Protein AF-A0A8S3HRY4-F1 (afdb_monomer)

Sequence (152 aa):
AISEVVEDDGTFRERHVLSRFLVIASNIINNWSIQRDPSSTNAKRFTVEPTIYLNLWTSSYQWAKLTKDIICPQNDVSKKYYIPARNLEFISQAVLNKYINRKWTTFNDFKNPFDIWCFEIKNDSDWKTSRCTCQTFLKNLYVSISLEWRFD

Structure (mmCIF, N/CA/C/O backbone):
data_AF-A0A8S3HRY4-F1
#
_entry.id   AF-A0A8S3HRY4-F1
#
loop_
_atom_site.group_PDB
_atom_site.id
_atom_site.type_sym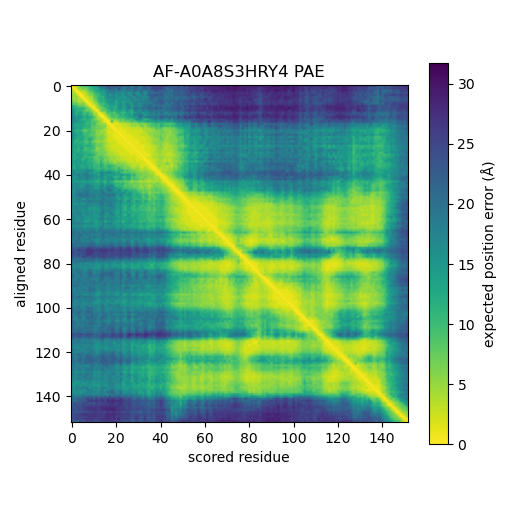bol
_atom_site.label_atom_id
_atom_site.label_alt_id
_atom_site.label_comp_id
_atom_site.label_asym_id
_atom_site.label_entity_id
_atom_site.label_seq_id
_atom_site.pdbx_PDB_ins_code
_atom_site.Cartn_x
_atom_site.Cartn_y
_atom_site.Cartn_z
_atom_site.occupancy
_atom_site.B_iso_or_equiv
_atom_site.auth_seq_id
_atom_site.auth_comp_id
_atom_site.auth_asym_id
_atom_site.auth_atom_id
_atom_site.pdbx_PDB_model_num
ATOM 1 N N . ALA A 1 1 ? 4.531 3.141 -13.028 1.00 43.28 1 ALA A N 1
ATOM 2 C CA . ALA A 1 1 ? 5.658 3.623 -13.850 1.00 43.28 1 ALA A CA 1
ATOM 3 C C . ALA A 1 1 ? 6.313 2.507 -14.671 1.00 43.28 1 ALA A C 1
ATOM 5 O O . ALA A 1 1 ? 6.354 2.650 -15.879 1.00 43.28 1 ALA A O 1
ATOM 6 N N . ILE A 1 2 ? 6.800 1.398 -14.083 1.00 43.69 2 ILE A N 1
ATOM 7 C CA . ILE A 1 2 ? 7.458 0.320 -14.864 1.00 43.69 2 ILE A CA 1
ATOM 8 C C . ILE A 1 2 ? 6.467 -0.454 -15.751 1.00 43.69 2 ILE A C 1
ATOM 10 O O . ILE A 1 2 ? 6.776 -0.709 -16.907 1.00 43.69 2 ILE A O 1
ATOM 14 N N . SER A 1 3 ? 5.275 -0.793 -15.242 1.00 49.97 3 SER A N 1
ATOM 15 C CA . SER A 1 3 ? 4.274 -1.540 -16.024 1.00 49.97 3 SER A CA 1
ATOM 16 C C . SER A 1 3 ? 3.742 -0.741 -17.215 1.00 49.97 3 SER A C 1
ATOM 18 O O . SER A 1 3 ? 3.613 -1.279 -18.300 1.00 49.97 3 SER A O 1
ATOM 20 N N . GLU A 1 4 ? 3.514 0.556 -17.021 1.00 49.06 4 GLU A N 1
ATOM 21 C CA . GLU A 1 4 ? 2.908 1.450 -18.014 1.00 49.06 4 GLU A CA 1
ATOM 22 C C . GLU A 1 4 ? 3.827 1.696 -19.219 1.00 49.06 4 GLU A C 1
ATOM 24 O O . GLU A 1 4 ? 3.381 1.595 -20.351 1.00 49.06 4 GLU A O 1
ATOM 29 N N . VAL A 1 5 ? 5.133 1.902 -18.999 1.00 53.66 5 VAL A N 1
ATOM 30 C CA . VAL A 1 5 ? 6.104 2.068 -20.102 1.00 53.66 5 VAL A CA 1
ATOM 31 C C . VAL A 1 5 ? 6.259 0.778 -20.916 1.00 53.66 5 VAL A C 1
ATOM 33 O O . VAL A 1 5 ? 6.427 0.828 -22.127 1.00 53.66 5 VAL A O 1
ATOM 36 N N . VAL A 1 6 ? 6.180 -0.388 -20.268 1.00 52.53 6 VAL A N 1
ATOM 37 C CA . VAL A 1 6 ? 6.268 -1.690 -20.949 1.00 52.53 6 VAL A CA 1
ATOM 38 C C . VAL A 1 6 ? 4.982 -1.999 -21.730 1.00 52.53 6 VAL A C 1
ATOM 40 O O . VAL A 1 6 ? 5.052 -2.573 -22.819 1.00 52.53 6 VAL A O 1
ATOM 43 N N . GLU A 1 7 ? 3.823 -1.599 -21.204 1.00 52.25 7 GLU A N 1
ATOM 44 C CA . GLU A 1 7 ? 2.521 -1.714 -21.872 1.00 52.25 7 GLU A CA 1
ATOM 45 C C . GLU A 1 7 ? 2.412 -0.774 -23.090 1.00 52.25 7 GLU A C 1
ATOM 47 O O . GLU A 1 7 ? 1.963 -1.221 -24.150 1.00 52.25 7 GLU A O 1
ATOM 52 N N . ASP A 1 8 ? 2.892 0.471 -22.982 1.00 54.16 8 ASP A N 1
ATOM 53 C CA . ASP A 1 8 ? 2.883 1.461 -24.074 1.00 54.16 8 ASP A CA 1
ATOM 54 C C . ASP A 1 8 ? 3.888 1.140 -25.195 1.00 54.16 8 ASP A C 1
ATOM 56 O O . ASP A 1 8 ? 3.581 1.352 -26.369 1.00 54.16 8 ASP A O 1
ATOM 60 N N . ASP A 1 9 ? 5.044 0.537 -24.881 1.00 55.66 9 ASP A N 1
ATOM 61 C CA . ASP A 1 9 ? 6.048 0.114 -25.879 1.00 55.66 9 ASP A CA 1
ATOM 62 C C . ASP A 1 9 ? 5.633 -1.145 -26.681 1.00 55.66 9 ASP A C 1
ATOM 64 O O . ASP A 1 9 ? 6.438 -1.768 -27.382 1.00 55.66 9 ASP A O 1
ATOM 68 N N . GLY A 1 10 ? 4.355 -1.537 -26.622 1.00 52.62 10 GLY A N 1
ATOM 69 C CA . GLY A 1 10 ? 3.779 -2.521 -27.536 1.00 52.62 10 GLY A CA 1
ATOM 70 C C . GLY A 1 10 ? 4.210 -3.963 -27.268 1.00 52.62 10 GLY A C 1
ATOM 71 O O . GLY A 1 10 ? 4.139 -4.804 -28.165 1.00 52.62 10 GLY A O 1
ATOM 72 N N . THR A 1 11 ? 4.602 -4.297 -26.037 1.00 54.97 11 THR A N 1
ATOM 73 C CA . THR A 1 11 ? 4.994 -5.665 -25.648 1.00 54.97 11 THR A CA 1
ATOM 74 C C . THR A 1 11 ? 3.804 -6.615 -25.447 1.00 54.97 11 THR A C 1
ATOM 76 O O . THR A 1 11 ? 3.812 -7.496 -24.588 1.00 54.97 11 THR A O 1
ATOM 79 N N . PHE A 1 12 ? 2.774 -6.526 -26.293 1.00 55.88 12 PHE A N 1
ATOM 80 C CA . PHE A 1 12 ? 1.778 -7.589 -26.375 1.00 55.88 12 PHE A CA 1
ATOM 81 C C . PHE A 1 12 ? 2.436 -8.801 -27.032 1.00 55.88 12 PHE A C 1
ATOM 83 O O . PHE A 1 12 ? 2.535 -8.882 -28.256 1.00 55.88 12 PHE A O 1
ATOM 90 N N . ARG A 1 13 ? 2.882 -9.758 -26.210 1.00 55.81 13 ARG A N 1
ATOM 91 C CA . ARG A 1 13 ? 3.449 -11.051 -26.636 1.00 55.81 13 ARG A CA 1
ATOM 92 C C . ARG A 1 13 ? 2.630 -11.719 -27.750 1.00 55.81 13 ARG A C 1
ATOM 94 O O . ARG A 1 13 ? 3.192 -12.384 -28.609 1.00 55.81 13 ARG A O 1
ATOM 101 N N . GLU A 1 14 ? 1.317 -11.505 -27.752 1.00 59.25 14 GLU A N 1
ATOM 102 C CA . GLU A 1 14 ? 0.360 -12.046 -28.723 1.00 59.25 14 GLU A CA 1
ATOM 103 C C . GLU A 1 14 ? 0.467 -11.438 -30.137 1.00 59.25 14 GLU A C 1
ATOM 105 O O . GLU A 1 14 ? -0.056 -12.011 -31.087 1.00 59.25 14 GLU A O 1
ATOM 110 N N . ARG A 1 15 ? 1.152 -10.298 -30.311 1.00 61.62 15 ARG A N 1
ATOM 111 C CA . ARG A 1 15 ? 1.238 -9.563 -31.590 1.00 61.62 15 ARG A CA 1
ATOM 112 C C . ARG A 1 15 ? 2.537 -9.799 -32.364 1.00 61.62 15 ARG A C 1
ATOM 114 O O . ARG A 1 15 ? 2.690 -9.289 -33.476 1.00 61.62 15 ARG A O 1
ATOM 121 N N . HIS A 1 16 ? 3.480 -10.561 -31.808 1.00 60.81 16 HIS A N 1
ATOM 122 C CA . HIS A 1 16 ? 4.798 -10.759 -32.404 1.00 60.81 16 HIS A CA 1
ATOM 123 C C . HIS A 1 16 ? 5.251 -12.218 -32.351 1.00 60.81 16 HIS A C 1
ATOM 125 O O . HIS A 1 16 ? 5.130 -12.894 -31.335 1.00 60.81 16 HIS A O 1
ATOM 131 N N . VAL A 1 17 ? 5.853 -12.687 -33.449 1.00 77.62 17 VAL A N 1
ATOM 132 C CA . VAL A 1 17 ? 6.625 -13.938 -33.461 1.00 77.62 17 VAL A CA 1
ATOM 133 C C . VAL A 1 17 ? 7.719 -13.836 -32.392 1.00 77.62 17 VAL A C 1
ATOM 135 O O . VAL A 1 17 ? 8.349 -12.784 -32.264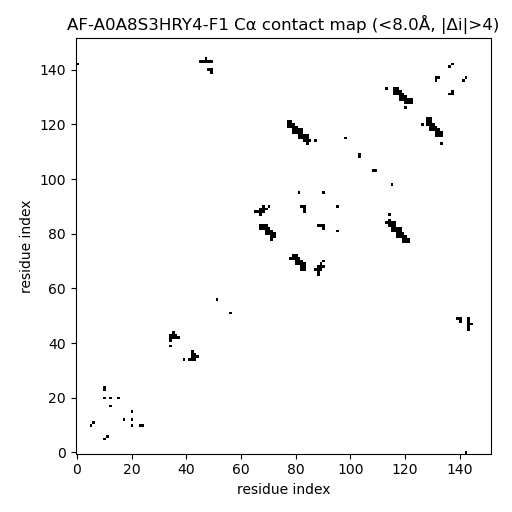 1.00 77.62 17 VAL A O 1
ATOM 138 N N . LEU A 1 18 ? 7.944 -14.911 -31.629 1.00 75.75 18 LEU A N 1
ATOM 139 C CA . LEU A 1 18 ? 8.804 -14.926 -30.435 1.00 75.75 18 LEU A CA 1
ATOM 140 C C . LEU A 1 18 ? 10.177 -14.268 -30.655 1.00 75.75 18 LEU A C 1
ATOM 142 O O . LEU A 1 18 ? 10.635 -13.502 -29.812 1.00 75.75 18 LEU A O 1
ATOM 146 N N . SER A 1 19 ? 10.806 -14.509 -31.806 1.00 76.12 19 SER A N 1
ATOM 147 C CA . SER A 1 19 ? 12.087 -13.896 -32.175 1.00 76.12 19 SER A CA 1
ATOM 148 C C . SER A 1 19 ? 12.027 -12.365 -32.206 1.00 76.12 19 SER A C 1
ATOM 150 O O . SER A 1 19 ? 12.913 -11.698 -31.681 1.00 76.12 19 SER A O 1
ATOM 152 N N . ARG A 1 20 ? 10.954 -11.792 -32.760 1.00 75.50 20 ARG A N 1
ATOM 153 C CA . ARG A 1 20 ? 10.748 -10.341 -32.844 1.00 75.50 20 ARG A CA 1
ATOM 154 C C . ARG A 1 20 ? 10.414 -9.733 -31.484 1.00 75.50 20 ARG A C 1
ATOM 156 O O . ARG A 1 20 ? 10.897 -8.647 -31.181 1.00 75.50 20 ARG A O 1
ATOM 163 N N . PHE A 1 21 ? 9.653 -10.446 -30.654 1.00 78.44 21 PHE A N 1
ATOM 164 C CA . PHE A 1 21 ? 9.394 -10.036 -29.272 1.00 78.44 21 PHE A CA 1
ATOM 165 C C . PHE A 1 21 ? 10.692 -9.938 -28.459 1.00 78.44 21 PHE A C 1
ATOM 167 O O . PHE A 1 21 ? 10.914 -8.932 -27.793 1.00 78.44 21 PHE A O 1
ATOM 174 N N . LEU A 1 22 ? 11.574 -10.940 -28.556 1.00 81.19 22 LEU A N 1
ATOM 175 C CA . LEU A 1 22 ? 12.846 -10.950 -27.827 1.00 81.19 22 LEU A CA 1
ATOM 176 C C . LEU A 1 22 ? 13.764 -9.793 -28.243 1.00 81.19 22 LEU A C 1
ATOM 178 O O . LEU A 1 22 ? 14.388 -9.179 -27.384 1.00 81.19 22 LEU A O 1
ATOM 182 N N . VAL A 1 23 ? 13.802 -9.448 -29.534 1.00 83.12 23 VAL A N 1
ATOM 183 C CA . VAL A 1 23 ? 14.566 -8.288 -30.026 1.00 83.12 23 VAL A CA 1
ATOM 184 C C . VAL A 1 23 ? 14.015 -6.979 -29.457 1.00 83.12 23 VAL A C 1
ATOM 186 O O . VAL A 1 23 ? 14.783 -6.151 -28.970 1.00 83.12 23 VAL A O 1
ATOM 189 N N . ILE A 1 24 ? 12.692 -6.794 -29.474 1.00 80.94 24 ILE A N 1
ATOM 190 C CA . ILE A 1 24 ? 12.049 -5.589 -28.931 1.00 80.94 24 ILE A CA 1
ATOM 191 C C . ILE A 1 24 ? 12.297 -5.488 -27.421 1.00 80.94 24 ILE A C 1
ATOM 193 O O . ILE A 1 24 ? 12.768 -4.456 -26.950 1.00 80.94 24 ILE A O 1
ATOM 197 N N . ALA A 1 25 ? 12.072 -6.571 -26.675 1.00 80.44 25 ALA A N 1
ATOM 198 C CA . ALA A 1 25 ? 12.312 -6.616 -25.236 1.00 80.44 25 ALA A CA 1
ATOM 199 C C . ALA A 1 25 ? 13.783 -6.332 -24.889 1.00 80.44 25 ALA A C 1
ATOM 201 O O . ALA A 1 25 ? 14.063 -5.533 -23.998 1.00 80.44 25 ALA A O 1
ATOM 202 N N . SER A 1 26 ? 14.727 -6.923 -25.630 1.00 83.25 26 SER A N 1
ATOM 203 C CA . SER A 1 26 ? 16.159 -6.674 -25.441 1.00 83.25 26 SER A CA 1
ATOM 204 C C . SER A 1 26 ? 16.524 -5.213 -25.701 1.00 83.25 26 SER A C 1
ATOM 206 O O . SER A 1 26 ? 17.315 -4.641 -24.954 1.00 83.25 26 SER A O 1
ATOM 208 N N . ASN A 1 27 ? 15.940 -4.587 -26.725 1.00 83.81 27 ASN A N 1
ATOM 209 C CA . ASN A 1 27 ? 16.173 -3.174 -27.021 1.00 83.81 27 ASN A CA 1
ATOM 210 C C . ASN A 1 27 ? 15.610 -2.260 -25.929 1.00 83.81 27 ASN A C 1
ATOM 212 O O . ASN A 1 27 ? 16.286 -1.315 -25.527 1.00 83.81 27 ASN A O 1
ATOM 216 N N . ILE A 1 28 ? 14.411 -2.554 -25.416 1.00 82.12 28 ILE A N 1
ATOM 217 C CA . ILE A 1 28 ? 13.804 -1.805 -24.306 1.00 82.12 28 ILE A CA 1
ATOM 218 C C . ILE A 1 28 ? 14.703 -1.886 -23.071 1.00 82.12 28 ILE A C 1
ATOM 220 O O . ILE A 1 28 ? 15.048 -0.852 -22.501 1.00 82.12 28 ILE A O 1
ATOM 224 N N . ILE A 1 29 ? 15.136 -3.093 -22.690 1.00 81.56 29 ILE A N 1
ATOM 225 C CA . ILE A 1 29 ? 16.007 -3.300 -21.525 1.00 81.56 29 ILE A CA 1
ATOM 226 C C . ILE A 1 29 ? 17.339 -2.570 -21.714 1.00 81.56 29 ILE A C 1
ATOM 228 O O . ILE A 1 29 ? 17.767 -1.846 -20.820 1.00 81.56 29 ILE A O 1
ATOM 232 N N . ASN A 1 30 ? 17.977 -2.702 -22.879 1.00 83.69 30 ASN A N 1
ATOM 233 C CA . ASN A 1 30 ? 19.269 -2.070 -23.137 1.00 83.69 30 ASN A CA 1
ATOM 234 C C . ASN A 1 30 ? 19.172 -0.535 -23.103 1.00 83.69 30 ASN A C 1
ATOM 236 O O . ASN A 1 30 ? 19.943 0.128 -22.412 1.00 83.69 30 ASN A O 1
ATOM 240 N N . ASN A 1 31 ? 18.164 0.037 -23.765 1.00 82.44 31 ASN A N 1
ATOM 241 C CA . ASN A 1 31 ? 17.912 1.478 -23.729 1.00 82.44 31 ASN A CA 1
ATOM 242 C C . ASN A 1 31 ? 17.603 1.964 -22.309 1.00 82.44 31 ASN A C 1
ATOM 244 O O . ASN A 1 31 ? 18.068 3.030 -21.903 1.00 82.44 31 ASN A O 1
ATOM 248 N N . TRP A 1 32 ? 16.832 1.190 -21.542 1.00 80.06 32 TRP A N 1
ATOM 249 C CA . TRP A 1 32 ? 16.514 1.511 -20.156 1.00 80.06 32 TRP A CA 1
ATOM 250 C C . TRP A 1 32 ? 17.765 1.529 -19.273 1.00 80.06 32 TRP A C 1
ATOM 252 O O . TRP A 1 32 ? 17.911 2.468 -18.484 1.00 80.06 32 TRP A O 1
ATOM 262 N N . SER A 1 33 ? 18.657 0.545 -19.446 1.00 78.06 33 SER A N 1
ATOM 263 C CA . SER A 1 33 ? 19.934 0.424 -18.735 1.00 78.06 33 SER A CA 1
ATOM 264 C C . SER A 1 33 ? 20.885 1.568 -19.077 1.00 78.06 33 SER A C 1
ATOM 266 O O . SER A 1 33 ? 21.373 2.236 -18.172 1.00 78.06 33 SER A O 1
ATOM 268 N N . ILE A 1 34 ? 21.081 1.871 -20.365 1.00 80.62 34 ILE A N 1
ATOM 269 C CA . ILE A 1 34 ? 21.967 2.958 -20.819 1.00 80.62 34 ILE A CA 1
ATOM 270 C C . ILE A 1 34 ? 21.489 4.316 -20.292 1.00 80.62 34 ILE A C 1
ATOM 272 O O . ILE A 1 34 ? 22.282 5.119 -19.806 1.00 80.62 34 ILE A O 1
ATOM 276 N N . GLN A 1 35 ? 20.180 4.585 -20.343 1.00 79.31 35 GLN A N 1
ATOM 277 C CA . GLN A 1 35 ? 19.622 5.857 -19.866 1.00 79.31 35 GLN A CA 1
ATOM 278 C C . GLN A 1 35 ? 19.783 6.072 -18.355 1.00 79.31 35 GLN A C 1
ATOM 280 O O . GLN A 1 35 ? 19.605 7.197 -17.889 1.00 79.31 35 GLN A O 1
ATOM 285 N N . ARG A 1 36 ? 20.056 5.016 -17.586 1.00 76.38 36 ARG A N 1
ATOM 286 C CA . ARG A 1 36 ? 20.131 5.039 -16.117 1.00 76.38 36 ARG A CA 1
ATOM 287 C C . ARG A 1 36 ? 21.495 4.612 -15.588 1.00 76.38 36 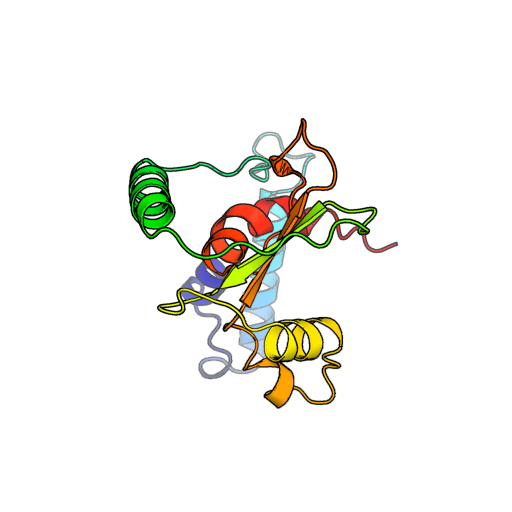ARG A C 1
ATOM 289 O O . ARG A 1 36 ? 21.639 4.435 -14.381 1.00 76.38 36 ARG A O 1
ATOM 296 N N . ASP A 1 37 ? 22.480 4.476 -16.471 1.00 78.56 37 ASP A N 1
ATOM 297 C CA . ASP A 1 37 ? 23.859 4.197 -16.099 1.00 78.56 37 ASP A CA 1
ATOM 298 C C . ASP A 1 37 ? 24.407 5.359 -15.247 1.00 78.56 37 ASP A C 1
ATOM 300 O O . ASP A 1 37 ? 24.482 6.485 -15.748 1.00 78.56 37 ASP A O 1
ATOM 304 N N . PRO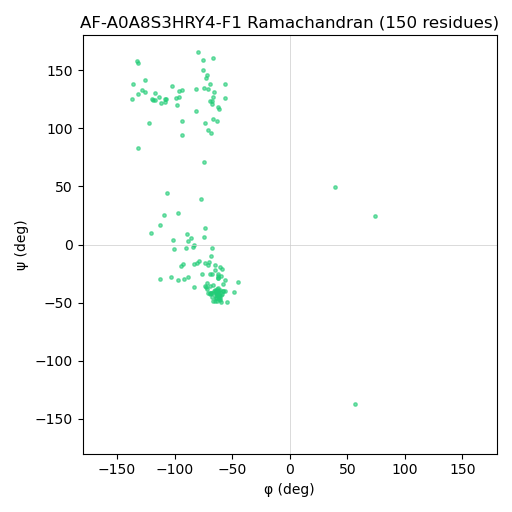 A 1 38 ? 24.801 5.121 -13.981 1.00 73.75 38 PRO A N 1
ATOM 305 C CA . PRO A 1 38 ? 25.325 6.158 -13.094 1.00 73.75 38 PRO A CA 1
ATOM 306 C C . PRO A 1 38 ? 26.577 6.868 -13.627 1.00 73.75 38 PRO A C 1
ATOM 308 O O . PRO A 1 38 ? 26.880 7.970 -13.173 1.00 73.75 38 PRO A O 1
ATOM 311 N N . SER A 1 39 ? 27.308 6.246 -14.559 1.00 79.56 39 SER A N 1
ATOM 312 C CA . SER A 1 39 ? 28.515 6.810 -15.174 1.00 79.56 39 SER A CA 1
ATOM 313 C C . SER A 1 39 ? 28.224 7.844 -16.274 1.00 79.56 39 SER A C 1
ATOM 315 O O . SER A 1 39 ? 29.111 8.609 -16.654 1.00 79.56 39 SER A O 1
ATOM 317 N N . SER A 1 40 ? 26.980 7.921 -16.761 1.00 77.62 40 SER A N 1
ATOM 318 C CA . SER A 1 40 ? 26.558 8.878 -17.786 1.00 77.62 40 SER A CA 1
ATOM 319 C C . SER A 1 40 ? 26.255 10.256 -17.192 1.00 77.62 40 SER A C 1
ATOM 321 O O . SER A 1 40 ? 25.508 10.390 -16.223 1.00 77.62 40 SER A O 1
ATOM 323 N N . THR A 1 41 ? 26.756 11.323 -17.821 1.00 71.19 41 THR A N 1
ATOM 324 C CA . THR A 1 41 ? 26.512 12.715 -17.392 1.00 71.19 41 THR A CA 1
ATOM 325 C C . THR A 1 41 ? 25.021 13.092 -17.392 1.00 71.19 41 THR A C 1
ATOM 327 O O . THR A 1 41 ? 24.603 13.926 -16.593 1.00 71.19 41 THR A O 1
ATOM 330 N N . ASN A 1 42 ? 24.208 12.448 -18.240 1.00 74.25 42 ASN A N 1
ATOM 331 C CA . ASN A 1 42 ? 22.764 12.690 -18.380 1.00 74.25 42 ASN A CA 1
ATOM 332 C C . ASN A 1 42 ? 21.907 11.531 -17.839 1.00 74.25 42 ASN A C 1
ATOM 334 O O . ASN A 1 42 ? 20.777 11.328 -18.292 1.00 74.25 42 ASN A O 1
ATOM 338 N N . ALA A 1 43 ? 22.437 10.745 -16.898 1.00 76.69 43 ALA A N 1
ATOM 339 C CA . ALA A 1 43 ? 21.723 9.614 -16.318 1.00 76.69 43 ALA A CA 1
ATOM 340 C C . ALA A 1 43 ? 20.376 10.042 -15.712 1.00 76.69 43 ALA A C 1
ATOM 342 O O . ALA A 1 43 ? 20.307 10.915 -14.838 1.00 76.69 43 ALA A O 1
ATOM 343 N N . LYS A 1 44 ? 19.289 9.391 -16.136 1.00 74.62 44 LYS A N 1
ATOM 344 C CA . LYS A 1 44 ? 17.977 9.529 -15.499 1.00 74.62 44 LYS A CA 1
ATOM 345 C C . LYS A 1 44 ? 18.062 8.938 -14.096 1.00 74.62 44 LYS A C 1
ATOM 347 O O . LYS A 1 44 ? 18.132 7.724 -13.927 1.00 74.62 44 LYS A O 1
ATOM 352 N N . ARG A 1 45 ? 18.047 9.801 -13.082 1.00 69.81 45 ARG A N 1
ATOM 353 C CA . ARG A 1 45 ? 18.080 9.373 -11.681 1.00 69.81 45 ARG A CA 1
ATOM 354 C C . ARG A 1 45 ? 16.755 8.741 -11.280 1.00 69.81 45 ARG A C 1
ATOM 356 O O . ARG A 1 45 ? 15.688 9.165 -11.726 1.00 69.81 45 ARG A O 1
ATOM 363 N N . PHE A 1 46 ? 16.830 7.747 -10.405 1.00 67.50 46 PHE A N 1
ATOM 364 C CA . PHE A 1 46 ? 15.645 7.224 -9.747 1.00 67.50 46 PHE A CA 1
ATOM 365 C C . PHE A 1 46 ? 15.129 8.242 -8.736 1.00 67.50 46 PHE A C 1
ATOM 367 O O . PHE A 1 46 ? 15.889 8.812 -7.953 1.00 67.50 46 PHE A O 1
ATOM 374 N N . THR A 1 47 ? 13.823 8.470 -8.762 1.00 64.94 47 THR A N 1
ATOM 375 C CA . THR A 1 47 ? 13.153 9.302 -7.773 1.00 64.94 47 THR A CA 1
ATOM 376 C C . THR A 1 47 ? 13.081 8.536 -6.454 1.00 64.94 47 THR A C 1
ATOM 378 O O . THR A 1 47 ? 12.283 7.611 -6.299 1.00 64.94 47 THR A O 1
ATOM 381 N N . VAL A 1 48 ? 13.939 8.919 -5.509 1.00 66.81 48 VAL A N 1
ATOM 382 C CA . VAL A 1 48 ? 14.018 8.304 -4.173 1.00 66.81 48 VAL A CA 1
ATOM 383 C C . VAL A 1 48 ? 12.862 8.765 -3.280 1.00 66.81 48 VAL A C 1
ATOM 385 O O . VAL A 1 48 ? 12.450 8.043 -2.378 1.00 66.81 48 VAL A O 1
ATOM 388 N N . GLU A 1 49 ? 12.297 9.943 -3.558 1.00 68.62 49 GLU A N 1
ATOM 389 C CA . GLU A 1 49 ? 11.231 10.528 -2.747 1.00 68.62 49 GLU A CA 1
ATOM 390 C C . GLU A 1 49 ? 9.901 10.614 -3.504 1.00 68.62 49 GLU A C 1
ATOM 392 O O . GLU A 1 49 ? 9.842 11.195 -4.591 1.00 68.62 49 GLU A O 1
ATOM 397 N N . PRO A 1 50 ? 8.805 10.089 -2.939 1.00 71.31 50 PRO A N 1
ATOM 398 C CA . PRO A 1 50 ? 7.502 10.170 -3.577 1.00 71.31 50 PRO A CA 1
ATOM 399 C C . PRO A 1 50 ? 7.034 11.627 -3.646 1.00 71.31 50 PRO A C 1
ATOM 401 O O . PRO A 1 50 ? 7.018 12.348 -2.649 1.00 71.31 50 PRO A O 1
ATOM 404 N N . THR A 1 51 ? 6.594 12.057 -4.827 1.00 75.38 51 THR A N 1
ATOM 405 C CA . THR A 1 51 ? 5.931 13.356 -4.980 1.00 75.38 51 THR A CA 1
ATOM 406 C C . THR A 1 51 ? 4.467 13.217 -4.579 1.00 75.38 51 THR A C 1
ATOM 408 O O . THR A 1 51 ? 3.702 12.498 -5.223 1.00 75.38 51 THR A O 1
ATOM 411 N N . ILE A 1 52 ? 4.066 13.894 -3.503 1.00 79.06 52 ILE A N 1
ATOM 412 C CA . ILE A 1 52 ? 2.678 13.895 -3.030 1.00 79.06 52 ILE A CA 1
ATOM 413 C C . ILE A 1 52 ? 1.955 15.096 -3.635 1.00 79.06 52 ILE A C 1
ATOM 415 O O . ILE A 1 52 ? 2.166 16.240 -3.235 1.00 79.06 52 ILE A O 1
ATOM 419 N N . TYR A 1 53 ? 1.086 14.827 -4.603 1.00 83.44 53 TYR A N 1
ATOM 420 C CA . TYR A 1 53 ? 0.263 15.843 -5.249 1.00 83.44 53 TYR A CA 1
ATOM 421 C C . TYR A 1 53 ? -0.909 16.294 -4.361 1.00 83.44 53 TYR A C 1
ATOM 423 O O . TYR A 1 53 ? -1.356 15.575 -3.463 1.00 83.44 53 TYR A O 1
ATOM 431 N N . LEU A 1 54 ? -1.448 17.486 -4.642 1.00 86.12 54 LEU A N 1
ATOM 432 C CA . LEU A 1 54 ? -2.553 18.077 -3.879 1.00 86.12 54 LEU A CA 1
ATOM 433 C C . LEU A 1 54 ? -3.802 17.183 -3.850 1.00 86.12 54 LEU A C 1
ATOM 435 O O . LEU A 1 54 ? -4.432 17.044 -2.808 1.00 86.12 54 LEU A O 1
ATOM 439 N N . ASN A 1 55 ? -4.138 16.534 -4.965 1.00 87.00 55 ASN A N 1
ATOM 440 C CA . ASN A 1 55 ? -5.267 15.603 -5.036 1.00 87.00 55 ASN A CA 1
ATOM 441 C C . ASN A 1 55 ? -5.136 14.450 -4.023 1.00 87.00 55 ASN A C 1
ATOM 443 O O . ASN A 1 55 ? -6.120 14.082 -3.380 1.00 87.00 55 ASN A O 1
ATOM 447 N N . LEU A 1 56 ? -3.924 13.916 -3.843 1.00 83.38 56 LEU A N 1
ATOM 448 C CA . LEU A 1 56 ? -3.642 12.859 -2.884 1.00 83.38 56 LEU A CA 1
ATOM 449 C C . LEU A 1 56 ? -3.811 13.387 -1.458 1.00 83.38 56 LEU A C 1
ATOM 451 O O . LEU A 1 56 ? -4.522 12.761 -0.678 1.00 83.38 56 LEU A O 1
ATOM 455 N N . TRP A 1 57 ? -3.280 14.575 -1.149 1.00 83.19 57 TRP A N 1
ATOM 456 C CA . TRP A 1 57 ? -3.517 15.249 0.134 1.00 83.19 57 TRP A CA 1
ATOM 457 C C . TRP A 1 57 ? -5.005 15.431 0.442 1.00 83.19 57 TRP A C 1
ATOM 459 O O . TRP A 1 57 ? -5.460 15.057 1.523 1.00 83.19 57 TRP A O 1
ATOM 469 N N . THR A 1 58 ? -5.779 15.952 -0.513 1.00 89.19 58 THR A N 1
ATOM 470 C CA . THR A 1 58 ? -7.222 16.155 -0.344 1.00 89.19 58 THR A CA 1
ATOM 471 C C . THR A 1 58 ? -7.945 14.831 -0.112 1.00 89.19 58 THR A C 1
ATOM 473 O O . THR A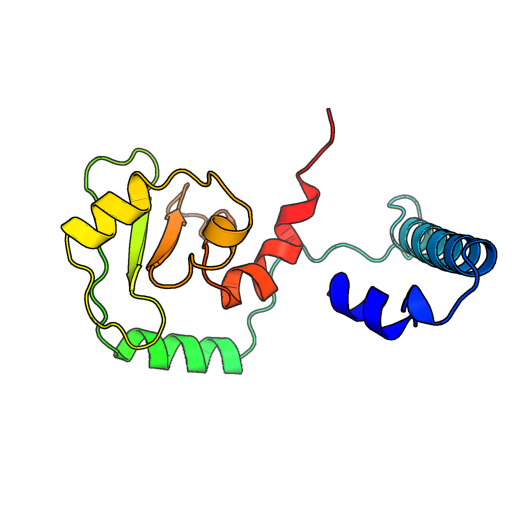 1 58 ? -8.761 14.736 0.803 1.00 89.19 58 THR A O 1
ATOM 476 N N . SER A 1 59 ? -7.629 13.793 -0.892 1.00 87.31 59 SER A N 1
ATOM 477 C CA . SER A 1 59 ? -8.251 12.474 -0.737 1.00 87.31 59 SER A CA 1
ATOM 478 C C . SER A 1 59 ? -7.920 11.822 0.610 1.00 87.31 59 SER A C 1
ATOM 480 O O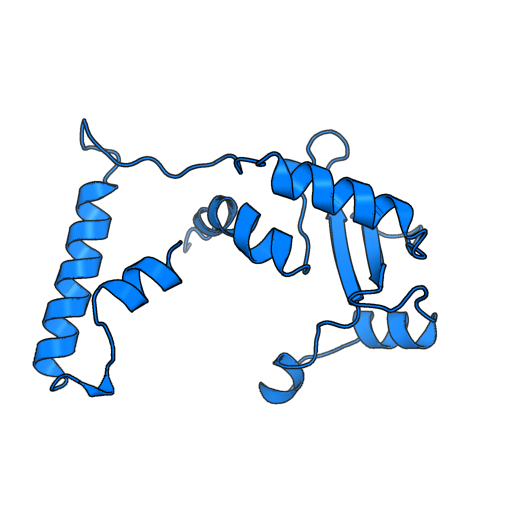 . SER A 1 59 ? -8.818 11.308 1.273 1.00 87.31 59 SER A O 1
ATOM 482 N N . SER A 1 60 ? -6.667 11.920 1.065 1.00 84.31 60 SER A N 1
ATOM 483 C CA . SER A 1 60 ? -6.223 11.414 2.366 1.00 84.31 60 SER A CA 1
ATOM 484 C C . SER A 1 60 ? -6.905 12.146 3.518 1.00 84.31 60 SER A C 1
ATOM 486 O O . SER A 1 60 ? -7.313 11.516 4.489 1.00 84.31 60 SER A O 1
ATOM 488 N N . TYR A 1 61 ? -7.085 13.463 3.398 1.00 86.12 61 TYR A N 1
ATOM 489 C CA . TYR A 1 61 ? -7.801 14.255 4.395 1.00 86.12 61 TYR A CA 1
ATOM 490 C C . TYR A 1 61 ? -9.279 13.856 4.498 1.00 86.12 61 TYR A C 1
ATOM 492 O O . TYR A 1 61 ? -9.791 13.685 5.602 1.00 86.12 61 TYR A O 1
ATOM 500 N N . GLN A 1 62 ? -9.962 13.656 3.366 1.00 87.75 62 GLN A N 1
ATOM 501 C CA . GLN A 1 62 ? -11.346 13.167 3.379 1.00 87.75 62 GLN A CA 1
ATOM 502 C C . GLN A 1 62 ? -11.438 11.748 3.942 1.00 87.75 62 GLN A C 1
ATOM 504 O O . GLN A 1 62 ? -12.344 11.453 4.712 1.00 87.75 62 GLN A O 1
ATOM 509 N N . TRP A 1 63 ? -10.474 10.885 3.618 1.00 85.12 63 TRP A N 1
ATOM 510 C CA . TRP A 1 63 ? -10.407 9.538 4.173 1.00 85.12 63 TRP A CA 1
ATOM 511 C C . TRP A 1 63 ? -10.210 9.544 5.695 1.00 85.12 63 TRP A C 1
ATOM 513 O O . TRP A 1 63 ? -10.896 8.809 6.399 1.00 85.12 63 TRP A O 1
ATOM 523 N N . ALA A 1 64 ? -9.342 10.415 6.218 1.00 85.50 64 ALA A N 1
ATOM 524 C CA . ALA A 1 64 ? -9.099 10.544 7.655 1.00 85.50 64 ALA A CA 1
ATOM 525 C C . ALA A 1 64 ? -10.350 10.983 8.440 1.00 85.50 64 ALA A C 1
ATOM 527 O O . ALA A 1 64 ? -10.482 10.660 9.618 1.00 85.50 64 ALA A O 1
ATOM 528 N N . LYS A 1 65 ? -11.296 11.676 7.791 1.00 87.00 65 LYS A N 1
ATOM 529 C CA . LYS A 1 65 ? -12.584 12.051 8.394 1.00 87.00 65 LYS A CA 1
ATOM 530 C C . LYS A 1 65 ? -13.566 10.892 8.552 1.00 87.00 65 LYS A C 1
ATOM 532 O O . LYS A 1 65 ? -14.519 11.044 9.303 1.00 87.00 65 LYS A O 1
ATOM 537 N N . LEU A 1 66 ? -13.357 9.759 7.876 1.00 82.19 66 LEU A N 1
ATOM 538 C CA . LEU A 1 66 ? -14.289 8.623 7.888 1.00 82.19 66 LEU A CA 1
ATOM 539 C C . LEU A 1 66 ? -14.272 7.811 9.199 1.00 82.19 66 LEU A C 1
ATOM 541 O O . LEU A 1 66 ? -14.899 6.761 9.241 1.00 82.19 66 LEU A O 1
ATOM 545 N N . THR A 1 67 ? -13.541 8.257 10.233 1.00 78.25 67 THR A N 1
ATOM 546 C CA . THR A 1 67 ? -13.481 7.648 11.584 1.00 78.25 67 THR A CA 1
ATOM 547 C C . THR A 1 67 ? -13.472 6.116 11.574 1.00 78.25 67 THR A C 1
ATOM 549 O O . THR A 1 67 ? -14.264 5.471 12.251 1.00 78.25 67 THR A O 1
ATOM 552 N N . LYS A 1 68 ? -12.591 5.533 10.758 1.00 84.62 68 LYS A N 1
ATOM 553 C CA . LYS A 1 68 ? -12.393 4.082 10.683 1.00 84.62 68 LYS A CA 1
ATOM 554 C C . LYS A 1 68 ? -11.666 3.579 11.928 1.00 84.62 68 LYS A C 1
ATOM 556 O O . LYS A 1 68 ? -10.724 4.231 12.382 1.00 84.62 68 LYS A O 1
ATOM 561 N N . ASP A 1 69 ? -12.027 2.393 12.408 1.00 84.06 69 ASP A N 1
ATOM 562 C CA . ASP A 1 69 ? -11.328 1.756 13.524 1.00 84.06 69 ASP A CA 1
ATOM 563 C C . ASP A 1 69 ? -9.931 1.307 13.098 1.00 84.06 69 ASP A C 1
ATOM 565 O O . ASP A 1 69 ? -9.762 0.521 12.163 1.00 84.06 69 ASP A O 1
ATOM 569 N N . ILE A 1 70 ? -8.916 1.784 13.814 1.00 86.56 70 ILE A N 1
ATOM 570 C CA . ILE A 1 70 ? -7.521 1.399 13.606 1.00 86.56 70 ILE A CA 1
ATOM 571 C C . ILE A 1 70 ? -7.091 0.526 14.779 1.00 86.56 70 ILE A C 1
ATOM 573 O O . ILE A 1 70 ? -7.125 0.958 15.930 1.00 86.56 70 ILE A O 1
ATOM 577 N N . ILE A 1 71 ? -6.642 -0.694 14.486 1.00 87.88 71 ILE A N 1
ATOM 578 C CA . ILE A 1 71 ? -6.171 -1.628 15.512 1.00 87.88 71 ILE A CA 1
ATOM 579 C C . ILE A 1 71 ? -4.644 -1.588 15.570 1.00 87.88 71 ILE A C 1
ATOM 581 O O . ILE A 1 71 ? -3.973 -1.812 14.562 1.00 87.88 71 ILE A O 1
ATOM 585 N N . CYS A 1 72 ? -4.103 -1.347 16.765 1.00 84.56 72 CYS A N 1
ATOM 586 C CA . CYS A 1 72 ? -2.671 -1.381 17.055 1.00 84.56 72 CYS A CA 1
ATOM 587 C C . CYS A 1 72 ? -2.401 -2.395 18.180 1.00 84.56 72 CYS A C 1
ATOM 589 O O . CYS A 1 72 ? -2.721 -2.120 19.341 1.00 84.56 72 CYS A O 1
ATOM 591 N N . PRO A 1 73 ? -1.864 -3.589 17.872 1.00 78.38 73 PRO A N 1
ATOM 592 C CA . PRO A 1 73 ? -1.475 -4.548 18.898 1.00 78.38 73 PRO A CA 1
ATOM 593 C C . PRO A 1 73 ? -0.303 -3.996 19.720 1.00 78.38 73 PRO A C 1
ATOM 595 O O . PRO A 1 73 ? 0.732 -3.641 19.166 1.00 78.38 73 PRO A O 1
ATOM 598 N N . GLN A 1 74 ? -0.437 -3.959 21.047 1.00 64.69 74 GLN A N 1
ATOM 599 C CA . GLN A 1 74 ? 0.534 -3.301 21.938 1.00 64.69 74 GLN A CA 1
ATOM 600 C C . GLN A 1 74 ? 1.920 -3.981 22.023 1.00 64.69 74 GLN A C 1
ATOM 602 O O . GLN A 1 74 ? 2.843 -3.390 22.570 1.00 64.69 74 GLN A O 1
ATOM 607 N N . ASN A 1 75 ? 2.091 -5.189 21.471 1.00 62.50 75 ASN A N 1
ATOM 608 C CA . ASN A 1 75 ? 3.272 -6.041 21.692 1.00 62.50 75 ASN A CA 1
ATOM 609 C C . ASN A 1 75 ? 4.169 -6.240 20.458 1.00 62.50 75 ASN A C 1
ATOM 611 O O . ASN A 1 75 ? 4.954 -7.187 20.416 1.00 62.50 75 ASN A O 1
ATOM 615 N N . ASP A 1 76 ? 4.039 -5.408 19.429 1.00 62.25 76 ASP A N 1
ATOM 616 C CA . ASP A 1 76 ? 4.775 -5.599 18.180 1.00 62.25 76 ASP A CA 1
ATOM 617 C C . ASP A 1 76 ? 6.039 -4.711 18.166 1.00 62.25 76 ASP A C 1
ATOM 619 O O . ASP A 1 76 ? 5.957 -3.490 18.287 1.00 62.25 76 ASP A O 1
ATOM 623 N N . VAL A 1 77 ? 7.225 -5.332 18.056 1.00 64.19 77 VAL A N 1
ATOM 624 C CA . VAL A 1 77 ? 8.542 -4.645 17.995 1.00 64.19 77 VAL A CA 1
ATOM 625 C 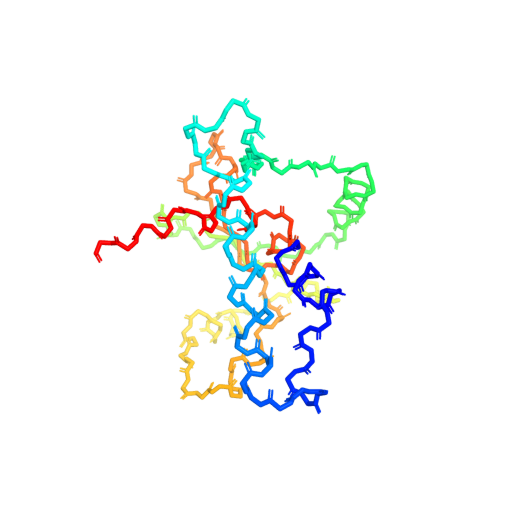C . VAL A 1 77 ? 8.579 -3.639 16.836 1.00 64.19 77 VAL A C 1
ATOM 627 O O . VAL A 1 77 ? 9.230 -2.601 16.910 1.00 64.19 77 VAL A O 1
ATOM 630 N N . SER A 1 78 ? 7.831 -3.940 15.776 1.00 65.56 78 SER A N 1
ATOM 631 C CA . SER A 1 78 ? 7.443 -3.016 14.713 1.00 65.56 78 SER A CA 1
ATOM 632 C C . SER A 1 78 ? 6.047 -2.468 15.008 1.00 65.56 78 SER A C 1
ATOM 634 O O . SER A 1 78 ? 5.124 -3.266 15.165 1.00 65.56 78 SER A O 1
ATOM 636 N N . LYS A 1 79 ? 5.840 -1.146 15.019 1.00 78.88 79 LYS A N 1
ATOM 637 C CA . LYS A 1 79 ? 4.498 -0.570 15.203 1.00 78.88 79 LYS A CA 1
ATOM 638 C C . LYS A 1 79 ? 3.636 -0.870 13.977 1.00 78.88 79 LYS A C 1
ATOM 640 O O . LYS A 1 79 ? 3.717 -0.167 12.965 1.00 78.88 79 LYS A O 1
ATOM 645 N N . LYS A 1 80 ? 2.843 -1.941 14.059 1.00 86.00 80 LYS A N 1
ATOM 646 C CA . LYS A 1 80 ? 1.895 -2.345 13.019 1.00 86.00 80 LYS A CA 1
ATOM 647 C C . LYS A 1 80 ? 0.500 -1.827 13.334 1.00 86.00 80 LYS A C 1
ATOM 649 O O . LYS A 1 80 ? -0.027 -2.030 14.424 1.00 86.00 80 LYS A O 1
ATOM 654 N N . TYR A 1 81 ? -0.110 -1.225 12.327 1.00 87.06 81 TYR A N 1
ATOM 655 C CA . TYR A 1 81 ? -1.471 -0.721 12.342 1.00 87.06 81 TYR A CA 1
ATOM 656 C C . TYR A 1 81 ? -2.290 -1.484 11.308 1.00 87.06 81 TYR A C 1
ATOM 658 O O . TYR A 1 81 ? -1.893 -1.602 10.146 1.00 87.06 81 TYR A O 1
ATOM 666 N N . TYR A 1 82 ? -3.446 -1.985 11.727 1.00 88.12 82 TYR A N 1
ATOM 667 C CA . TYR A 1 82 ? -4.385 -2.690 10.864 1.00 88.12 82 TYR A CA 1
ATOM 668 C C . TYR A 1 82 ? -5.605 -1.808 10.637 1.00 88.12 82 TYR A C 1
ATOM 670 O O . TYR A 1 82 ? -6.228 -1.336 11.587 1.00 88.12 82 TYR A O 1
ATOM 678 N N . ILE A 1 83 ? -5.913 -1.572 9.366 1.00 88.69 83 ILE A N 1
ATOM 679 C CA . ILE A 1 83 ? -6.885 -0.581 8.914 1.00 88.69 83 ILE A CA 1
ATOM 680 C C . ILE A 1 83 ? -7.913 -1.281 8.018 1.00 88.69 83 ILE A C 1
ATOM 682 O O . ILE A 1 83 ? -7.514 -1.993 7.091 1.00 88.69 83 ILE A O 1
ATOM 686 N N . PRO A 1 84 ? -9.226 -1.090 8.231 1.00 87.75 84 PRO A N 1
ATOM 687 C CA . PRO A 1 84 ? -10.247 -1.685 7.384 1.00 87.75 84 PRO A CA 1
ATOM 688 C C . PRO A 1 84 ? -10.197 -1.060 5.992 1.00 87.75 84 PRO A C 1
ATOM 690 O O . PRO A 1 84 ? -10.309 0.161 5.808 1.00 87.75 84 PRO A O 1
ATOM 693 N N . ALA A 1 85 ? -10.038 -1.913 4.988 1.00 81.75 85 ALA A N 1
ATOM 694 C CA . ALA A 1 85 ? -10.023 -1.486 3.603 1.00 81.75 85 ALA A CA 1
ATOM 695 C C . ALA A 1 85 ? -11.450 -1.256 3.076 1.00 81.75 85 ALA A C 1
ATOM 697 O O . ALA A 1 85 ? -12.444 -1.693 3.660 1.00 81.75 85 ALA A O 1
ATOM 698 N N . ARG A 1 86 ? -11.555 -0.580 1.924 1.00 77.69 86 ARG A N 1
ATOM 699 C CA . ARG A 1 86 ? -12.834 -0.306 1.237 1.00 77.69 86 ARG A CA 1
ATOM 700 C C . ARG A 1 86 ? -13.825 0.440 2.151 1.00 77.69 86 ARG A C 1
ATOM 702 O O . ARG A 1 86 ? -13.424 1.361 2.862 1.00 77.69 86 ARG A O 1
ATOM 709 N N . ASN A 1 87 ? -15.096 0.041 2.124 1.00 73.75 87 ASN A N 1
ATOM 710 C CA . ASN A 1 87 ? -16.200 0.645 2.872 1.00 73.75 87 ASN A CA 1
ATOM 711 C C . ASN A 1 87 ? -16.390 0.025 4.265 1.00 73.75 87 ASN A C 1
ATOM 713 O O . ASN A 1 87 ? -17.397 0.289 4.907 1.00 73.75 87 ASN A O 1
ATOM 717 N N . LEU A 1 88 ? -15.466 -0.825 4.727 1.00 79.62 88 LEU A N 1
ATOM 718 C CA . LEU A 1 88 ? -15.531 -1.353 6.085 1.00 79.62 88 LEU A CA 1
ATOM 719 C C . LEU A 1 88 ? -15.107 -0.264 7.074 1.00 79.62 88 LEU A C 1
ATOM 721 O O . LEU A 1 88 ? -14.108 0.430 6.854 1.00 79.62 88 LEU A O 1
ATOM 725 N N . GLU A 1 89 ? -15.871 -0.116 8.149 1.00 80.38 89 GLU A N 1
ATOM 726 C CA . GLU A 1 89 ? -15.597 0.849 9.221 1.00 80.38 89 GLU A CA 1
ATOM 727 C C . GLU A 1 89 ? -14.861 0.197 10.392 1.00 80.38 89 GLU A C 1
ATOM 729 O O . GLU A 1 89 ? -14.010 0.842 10.997 1.00 80.38 89 GLU A O 1
ATOM 734 N N . PHE A 1 90 ? -15.105 -1.096 10.639 1.00 84.25 90 PHE A N 1
ATOM 735 C CA . PHE A 1 90 ? -14.505 -1.851 11.737 1.00 84.25 90 PHE A CA 1
ATOM 736 C C . PHE A 1 90 ? -13.920 -3.198 11.290 1.00 84.25 90 PHE A C 1
ATOM 738 O O . PHE A 1 90 ? -14.337 -3.786 10.288 1.00 84.25 90 PHE A O 1
ATOM 745 N N . ILE A 1 91 ? -12.962 -3.710 12.068 1.00 84.56 91 ILE A N 1
ATOM 746 C CA . ILE A 1 91 ? -12.388 -5.054 11.921 1.00 84.56 91 ILE A CA 1
ATOM 747 C C . ILE A 1 91 ? -12.667 -5.832 13.208 1.00 84.56 91 ILE A C 1
ATOM 749 O O . ILE A 1 91 ? -12.265 -5.415 14.290 1.00 84.56 91 ILE A O 1
ATOM 753 N N . SER A 1 92 ? -13.314 -6.995 13.112 1.00 85.81 92 SER A N 1
ATOM 754 C CA . SER A 1 92 ? -13.462 -7.881 14.271 1.00 85.81 92 SER A CA 1
ATOM 755 C C . SER A 1 92 ? -12.156 -8.619 14.583 1.00 85.81 92 SER A C 1
ATOM 757 O O . SER A 1 92 ? -11.390 -8.972 13.682 1.00 85.81 92 SER A O 1
ATOM 759 N N . GLN A 1 93 ? -11.922 -8.945 15.858 1.00 84.25 93 GLN A N 1
ATOM 760 C CA . GLN A 1 93 ? -10.707 -9.660 16.271 1.00 84.25 93 GLN A CA 1
ATOM 761 C C . GLN A 1 93 ? -10.544 -11.018 15.561 1.00 84.25 93 GLN A C 1
ATOM 763 O O . GLN A 1 93 ? -9.429 -11.420 15.239 1.00 84.25 93 GLN A O 1
ATOM 768 N N . ALA A 1 94 ? -11.646 -11.713 15.258 1.00 84.44 94 ALA A N 1
ATOM 769 C CA . ALA A 1 94 ? -11.620 -12.972 14.511 1.00 84.44 94 ALA A CA 1
ATOM 770 C C . ALA A 1 94 ? -11.085 -12.788 13.079 1.00 84.44 94 ALA A C 1
ATOM 772 O O . ALA A 1 94 ? -10.277 -13.588 12.604 1.00 84.44 94 ALA A O 1
ATOM 773 N N . VAL A 1 95 ? -11.503 -11.712 12.405 1.00 83.56 95 VAL A N 1
ATOM 774 C CA . VAL A 1 95 ? -11.042 -11.365 11.054 1.00 83.56 95 VAL A CA 1
ATOM 775 C C . VAL A 1 95 ? -9.576 -10.935 11.079 1.00 83.56 95 VAL A C 1
ATOM 777 O O . VAL A 1 95 ? -8.797 -11.392 10.240 1.00 83.56 95 VAL A O 1
ATOM 780 N N . LEU A 1 96 ? -9.173 -10.148 12.080 1.00 85.88 96 LEU A N 1
ATOM 781 C CA . LEU A 1 96 ? -7.776 -9.761 12.276 1.00 85.88 96 LEU A CA 1
ATOM 782 C C . LEU A 1 96 ? -6.873 -10.984 12.507 1.00 85.88 96 LEU A C 1
ATOM 784 O O . LEU A 1 96 ? -5.859 -11.141 11.831 1.00 85.88 96 LEU A O 1
ATOM 788 N N . ASN A 1 97 ? -7.271 -11.899 13.393 1.00 85.25 97 ASN A N 1
ATOM 789 C CA . ASN A 1 97 ? -6.517 -13.124 13.666 1.00 85.25 97 ASN A CA 1
ATOM 790 C C . ASN A 1 97 ? -6.418 -14.022 12.425 1.00 85.25 97 ASN A C 1
ATOM 792 O O . ASN A 1 97 ? -5.373 -14.626 12.182 1.00 85.25 97 ASN A O 1
ATOM 796 N N . LYS A 1 98 ? -7.482 -14.100 11.613 1.00 85.19 98 LYS A N 1
ATOM 797 C CA . LYS A 1 98 ? -7.461 -14.821 10.334 1.00 85.19 98 LYS A CA 1
ATOM 798 C C . LYS A 1 98 ? -6.479 -14.191 9.348 1.00 85.19 98 LYS A C 1
ATOM 800 O O . LYS A 1 98 ? -5.799 -14.926 8.641 1.00 85.19 98 LYS A O 1
ATOM 805 N N . TYR A 1 99 ? -6.407 -12.860 9.294 1.00 84.31 99 TYR A N 1
ATOM 806 C CA . TYR A 1 99 ? -5.467 -12.140 8.436 1.00 84.31 99 TYR A CA 1
ATOM 807 C C . TYR A 1 99 ? -4.013 -12.358 8.870 1.00 84.31 99 TYR A C 1
ATOM 809 O O . TYR A 1 99 ? -3.190 -12.732 8.040 1.00 84.31 99 TYR A O 1
ATOM 817 N N . ILE A 1 100 ? -3.711 -12.199 10.164 1.00 82.12 100 ILE A N 1
ATOM 818 C CA . ILE A 1 100 ? -2.354 -12.369 10.713 1.00 82.12 100 ILE A CA 1
ATOM 819 C C . ILE A 1 100 ? -1.847 -13.800 10.499 1.00 82.12 100 ILE A C 1
ATOM 821 O O . ILE A 1 100 ? -0.714 -14.004 10.075 1.00 82.12 100 ILE A O 1
ATOM 825 N N . ASN A 1 101 ? -2.698 -14.799 10.743 1.00 83.12 101 ASN A N 1
ATOM 826 C CA . ASN A 1 101 ? -2.330 -16.209 10.608 1.00 83.12 101 ASN A CA 1
ATOM 827 C C . ASN A 1 101 ? -2.482 -16.748 9.176 1.00 83.12 101 ASN A C 1
ATOM 829 O O . ASN A 1 101 ? -2.338 -17.954 8.949 1.00 83.12 101 ASN A O 1
ATOM 833 N N . ARG A 1 102 ? -2.806 -15.891 8.198 1.00 79.88 102 ARG A N 1
ATOM 834 C CA . ARG A 1 102 ? -3.056 -16.320 6.821 1.00 79.88 102 ARG A CA 1
ATOM 835 C C . ARG A 1 102 ? -1.768 -16.838 6.191 1.00 79.88 102 ARG A C 1
ATOM 837 O O . ARG A 1 102 ? -0.802 -16.100 6.016 1.00 79.88 102 ARG A O 1
ATOM 844 N N . LYS A 1 103 ? -1.791 -18.097 5.761 1.00 78.69 103 LYS A N 1
ATOM 845 C CA . LYS A 1 103 ? -0.765 -18.680 4.892 1.00 78.69 103 LYS A CA 1
ATOM 846 C C . LYS A 1 103 ? -1.297 -18.739 3.471 1.00 78.69 103 LYS A C 1
ATOM 848 O O . LYS A 1 103 ? -2.457 -19.071 3.244 1.00 78.69 103 LYS A O 1
ATOM 853 N N . TRP A 1 104 ? -0.450 -18.371 2.525 1.00 75.81 104 TRP A N 1
ATOM 854 C CA . TRP A 1 104 ? -0.809 -18.274 1.120 1.00 75.81 104 TRP A CA 1
ATOM 855 C C . TRP A 1 104 ? -0.435 -19.610 0.492 1.00 75.81 104 TRP A C 1
ATOM 857 O O . TRP A 1 104 ? 0.726 -19.853 0.181 1.00 75.81 104 TRP A O 1
ATOM 867 N N . THR A 1 105 ? -1.403 -20.519 0.425 1.00 79.50 105 THR A N 1
ATOM 868 C CA . THR A 1 105 ? -1.188 -21.891 -0.052 1.00 79.50 105 THR A CA 1
ATOM 869 C C . THR A 1 105 ? -1.366 -22.024 -1.557 1.00 79.50 105 THR A C 1
ATOM 871 O O . THR A 1 105 ? -0.734 -22.875 -2.175 1.00 79.50 105 THR A O 1
ATOM 874 N N . THR A 1 106 ? -2.191 -21.169 -2.164 1.00 79.00 106 THR A N 1
ATOM 875 C CA . THR A 1 106 ? -2.406 -21.139 -3.612 1.00 79.00 106 THR A CA 1
ATOM 876 C C . THR A 1 106 ? -2.332 -19.716 -4.163 1.00 79.00 106 THR A C 1
ATOM 878 O O . THR A 1 106 ? -2.560 -18.733 -3.457 1.00 79.00 106 THR A O 1
ATOM 881 N N . PHE A 1 107 ? -2.064 -19.587 -5.465 1.00 69.81 107 PHE A N 1
ATOM 882 C CA . PHE A 1 107 ? -2.122 -18.294 -6.154 1.00 69.81 107 PHE A CA 1
ATOM 883 C C . PHE A 1 107 ? -3.535 -17.678 -6.143 1.00 69.81 107 PHE A C 1
ATOM 885 O O . PHE A 1 107 ? -3.691 -16.460 -6.109 1.00 69.81 107 PHE A O 1
ATOM 892 N N . ASN A 1 108 ? -4.589 -18.496 -6.101 1.00 69.94 108 ASN A N 1
ATOM 893 C CA . ASN A 1 108 ? -5.955 -17.986 -5.960 1.00 69.94 108 ASN A CA 1
ATOM 894 C C . ASN A 1 108 ? -6.198 -17.392 -4.567 1.00 69.94 108 ASN A C 1
ATOM 896 O O . ASN A 1 108 ? -6.835 -16.343 -4.457 1.00 69.94 108 ASN A O 1
ATOM 900 N N . ASP A 1 109 ? -5.607 -17.979 -3.520 1.00 67.81 109 ASP A N 1
ATOM 901 C CA . ASP A 1 109 ? -5.605 -17.380 -2.182 1.00 67.81 109 ASP A CA 1
ATOM 902 C C . ASP A 1 109 ? -4.874 -16.035 -2.182 1.00 67.81 109 ASP A C 1
ATOM 904 O O . ASP A 1 109 ? -5.243 -15.147 -1.412 1.00 67.81 109 ASP A O 1
ATOM 908 N N . PHE A 1 110 ? -3.894 -15.854 -3.078 1.00 66.25 110 PHE A N 1
ATOM 909 C CA . PHE A 1 110 ? -3.179 -14.592 -3.240 1.00 66.25 110 PHE A CA 1
ATOM 910 C C . PHE A 1 110 ? -4.034 -13.459 -3.802 1.00 66.25 110 PHE A C 1
ATOM 912 O O . PHE A 1 110 ? -3.781 -12.290 -3.524 1.00 66.25 110 PHE A O 1
ATOM 919 N N . LYS A 1 111 ? -5.088 -13.775 -4.550 1.00 60.53 111 LYS A N 1
ATOM 920 C CA . LYS A 1 111 ? -5.892 -12.768 -5.250 1.00 60.53 111 LYS A CA 1
ATOM 921 C C . LYS A 1 111 ? -6.927 -12.062 -4.358 1.00 60.53 111 LYS A C 1
ATOM 923 O O . LYS A 1 111 ? -7.400 -10.986 -4.716 1.00 60.53 111 LYS A O 1
ATOM 928 N N . ASN A 1 112 ? -7.224 -12.616 -3.174 1.00 60.50 112 ASN A N 1
ATOM 929 C CA . ASN A 1 112 ? -8.244 -12.118 -2.233 1.00 60.50 112 ASN A CA 1
ATOM 930 C C . ASN A 1 112 ? -7.728 -11.400 -0.945 1.00 60.50 112 ASN A C 1
ATOM 932 O O . ASN A 1 112 ? -8.222 -11.732 0.138 1.00 60.50 112 ASN A O 1
ATOM 936 N N . PRO A 1 113 ? -6.729 -10.488 -0.950 1.00 57.84 113 PRO A N 1
ATOM 937 C CA . PRO A 1 113 ? -6.151 -9.970 0.298 1.00 57.84 113 PRO A CA 1
ATOM 938 C C . PRO A 1 113 ? -6.634 -8.576 0.743 1.00 57.84 113 PRO A C 1
ATOM 940 O O . PRO A 1 113 ? -6.135 -8.070 1.740 1.00 57.84 113 PRO A O 1
ATOM 943 N N . PHE A 1 114 ? -7.583 -7.924 0.066 1.00 61.03 114 PHE A N 1
ATOM 944 C CA . PHE A 1 114 ? -7.760 -6.465 0.205 1.00 61.03 114 PHE A CA 1
ATOM 945 C C . PHE A 1 114 ? -8.843 -5.982 1.176 1.00 61.03 114 PHE A C 1
ATOM 947 O O . PHE A 1 114 ? -9.373 -4.894 0.959 1.00 61.03 114 PHE A O 1
ATOM 954 N N . ASP A 1 115 ? -9.181 -6.745 2.212 1.00 74.56 115 ASP A N 1
ATOM 955 C CA . ASP A 1 115 ? -10.164 -6.297 3.216 1.00 74.56 115 ASP A CA 1
ATOM 956 C C . ASP A 1 115 ? -9.504 -5.604 4.418 1.00 74.56 115 ASP A C 1
ATOM 958 O O . ASP A 1 115 ? -10.152 -4.844 5.136 1.00 74.56 115 ASP A O 1
ATOM 962 N N . ILE A 1 116 ? -8.192 -5.796 4.595 1.00 84.62 116 ILE A N 1
ATOM 963 C CA . ILE A 1 116 ? -7.391 -5.145 5.634 1.00 84.62 116 ILE A CA 1
ATOM 964 C C . ILE A 1 116 ? -6.126 -4.574 4.998 1.00 84.62 116 ILE A C 1
ATOM 966 O O . ILE A 1 116 ? -5.400 -5.268 4.284 1.00 84.62 116 ILE A O 1
ATOM 970 N N . TRP A 1 117 ? -5.846 -3.307 5.275 1.00 87.00 117 TRP A N 1
ATOM 971 C CA . TRP A 1 117 ? -4.551 -2.698 5.016 1.00 87.00 117 TRP A CA 1
ATOM 972 C C . TRP A 1 117 ? -3.690 -2.792 6.270 1.00 87.00 117 TRP A C 1
ATOM 974 O O . TRP A 1 117 ? -4.137 -2.486 7.371 1.00 87.00 117 TRP A O 1
ATOM 984 N N . CYS A 1 118 ? -2.447 -3.221 6.092 1.00 86.50 118 CYS A N 1
ATOM 985 C CA . CYS A 1 118 ? -1.441 -3.267 7.137 1.00 86.50 118 CYS A CA 1
ATOM 986 C C . CYS A 1 118 ? -0.440 -2.152 6.866 1.00 86.50 118 CYS A C 1
ATOM 988 O O . CYS A 1 118 ? 0.122 -2.086 5.770 1.00 86.50 118 CYS A O 1
ATOM 990 N N . PHE A 1 119 ? -0.237 -1.296 7.858 1.00 86.38 119 PHE A N 1
ATOM 991 C CA . PHE A 1 119 ? 0.739 -0.221 7.842 1.00 86.38 119 PHE A CA 1
ATOM 992 C C . PHE A 1 119 ? 1.776 -0.465 8.933 1.00 86.38 119 PHE A C 1
ATOM 994 O O . PHE A 1 119 ? 1.429 -0.650 10.093 1.00 86.38 119 PHE A O 1
ATOM 1001 N N . GLU A 1 120 ? 3.046 -0.500 8.561 1.00 85.19 120 GLU A N 1
ATOM 1002 C CA . GLU A 1 120 ? 4.163 -0.785 9.451 1.00 85.19 120 GLU A CA 1
ATOM 1003 C C . GLU A 1 120 ? 5.110 0.409 9.473 1.00 85.19 120 GLU A C 1
ATOM 1005 O O . GLU A 1 120 ? 5.605 0.837 8.427 1.00 85.19 120 GLU A O 1
ATOM 1010 N N . ILE A 1 121 ? 5.390 0.917 10.672 1.00 80.31 121 ILE A N 1
ATOM 1011 C CA . ILE A 1 121 ? 6.385 1.963 10.901 1.00 80.31 121 ILE A CA 1
ATOM 1012 C C . ILE A 1 121 ? 7.547 1.350 11.679 1.00 80.31 121 ILE A C 1
ATOM 1014 O O . ILE A 1 121 ? 7.363 0.832 12.782 1.00 80.31 121 ILE A O 1
ATOM 1018 N N . LYS A 1 122 ? 8.752 1.418 11.104 1.00 74.56 122 LYS A N 1
ATOM 1019 C CA . LYS A 1 122 ? 9.986 0.977 11.772 1.00 74.56 122 LYS A CA 1
ATOM 1020 C C . LYS A 1 122 ? 10.571 2.048 12.688 1.00 74.56 122 LYS A C 1
ATOM 1022 O O . LYS A 1 122 ? 11.108 1.722 13.738 1.00 74.56 122 LYS A O 1
ATOM 1027 N N . ASN A 1 123 ? 10.475 3.310 12.281 1.00 72.12 123 ASN A N 1
ATOM 1028 C CA . ASN A 1 123 ? 10.987 4.452 13.024 1.00 72.12 123 ASN A CA 1
ATOM 1029 C C . ASN A 1 123 ? 9.953 5.582 12.995 1.00 72.12 123 ASN A C 1
ATOM 1031 O O . ASN A 1 123 ? 9.547 6.016 11.919 1.00 72.12 123 ASN A O 1
ATOM 1035 N N . ASP A 1 124 ? 9.553 6.074 14.167 1.00 70.38 124 ASP A N 1
ATOM 1036 C CA . ASP A 1 124 ? 8.557 7.147 14.294 1.00 70.38 124 ASP A CA 1
ATOM 1037 C C . ASP A 1 124 ? 9.011 8.463 13.648 1.00 70.38 124 ASP A C 1
ATOM 1039 O O . ASP A 1 124 ? 8.181 9.266 13.229 1.00 70.38 124 ASP A O 1
ATOM 1043 N N . SER A 1 125 ? 10.324 8.689 13.563 1.00 72.56 125 SER A N 1
ATOM 1044 C CA . SER A 1 125 ? 10.886 9.908 12.970 1.00 72.56 125 SER A CA 1
ATOM 1045 C C . SER A 1 125 ? 10.988 9.854 11.445 1.00 72.56 125 SER A C 1
ATOM 1047 O O . SER A 1 125 ? 11.101 10.904 10.815 1.00 72.56 125 SER A O 1
ATOM 1049 N N . ASP A 1 126 ? 10.903 8.663 10.841 1.00 72.81 126 ASP A N 1
ATOM 1050 C CA . ASP A 1 126 ? 11.037 8.494 9.396 1.00 72.81 126 ASP A CA 1
ATOM 1051 C C . ASP A 1 126 ? 9.920 7.631 8.802 1.00 72.81 126 ASP A C 1
ATOM 1053 O O . ASP A 1 126 ? 10.068 6.436 8.518 1.00 72.81 126 ASP A O 1
ATOM 1057 N N . TRP A 1 127 ? 8.789 8.290 8.549 1.00 73.12 127 TRP A N 1
ATOM 1058 C CA . TRP A 1 127 ? 7.646 7.689 7.871 1.00 73.12 127 TRP A CA 1
ATOM 1059 C C . TRP A 1 127 ? 7.980 7.216 6.449 1.00 73.12 127 TRP A C 1
ATOM 1061 O O . TRP A 1 127 ? 7.256 6.375 5.921 1.00 73.12 127 TRP A O 1
ATOM 1071 N N . LYS A 1 128 ? 9.055 7.697 5.809 1.00 72.19 128 LYS A N 1
ATOM 1072 C CA . LYS A 1 128 ? 9.401 7.293 4.435 1.00 72.19 128 LYS A CA 1
ATOM 1073 C C . LYS A 1 128 ? 9.858 5.835 4.372 1.00 72.19 128 LYS A C 1
ATOM 1075 O O . LYS A 1 128 ? 9.670 5.181 3.353 1.00 72.19 128 LYS A O 1
ATOM 1080 N N . THR A 1 129 ? 10.379 5.305 5.480 1.00 73.75 129 THR A N 1
ATOM 1081 C CA . THR A 1 129 ? 10.746 3.883 5.623 1.00 73.75 129 THR A CA 1
ATOM 1082 C C . THR A 1 129 ? 9.567 2.978 5.987 1.00 73.75 129 THR A C 1
ATOM 1084 O O . THR A 1 129 ? 9.734 1.762 6.132 1.00 73.75 129 THR A O 1
ATOM 1087 N N . SER A 1 130 ? 8.371 3.553 6.148 1.00 77.81 130 SER A N 1
ATOM 1088 C CA . SER A 1 130 ? 7.163 2.789 6.438 1.00 77.81 130 SER A CA 1
ATOM 1089 C C . SER A 1 130 ? 6.758 1.898 5.264 1.00 77.81 130 SER A C 1
ATOM 1091 O O . SER A 1 130 ? 7.172 2.083 4.118 1.00 77.81 130 SER A O 1
ATOM 1093 N N . ARG A 1 131 ? 5.939 0.889 5.550 1.00 81.25 131 ARG A N 1
ATOM 1094 C CA . ARG A 1 131 ? 5.406 -0.037 4.547 1.00 81.25 131 ARG A CA 1
ATOM 1095 C C . ARG A 1 131 ? 3.896 -0.107 4.690 1.00 81.25 131 ARG A C 1
ATOM 1097 O O . ARG A 1 131 ? 3.396 -0.284 5.793 1.00 81.25 131 ARG A O 1
ATOM 1104 N N . CYS A 1 132 ? 3.165 -0.006 3.583 1.00 82.00 132 CYS A N 1
ATOM 1105 C CA . CYS A 1 132 ? 1.720 -0.233 3.556 1.00 82.00 132 CYS A CA 1
ATOM 1106 C C . CYS A 1 132 ? 1.364 -1.287 2.509 1.00 82.00 132 CYS A C 1
ATOM 1108 O O . CYS A 1 132 ? 1.898 -1.267 1.399 1.00 82.00 132 CYS A O 1
ATOM 1110 N N . THR A 1 133 ? 0.393 -2.144 2.820 1.00 82.69 133 THR A N 1
ATOM 1111 C CA . THR A 1 133 ? -0.214 -3.061 1.836 1.00 82.69 133 THR A CA 1
ATOM 1112 C C . THR A 1 133 ? -1.329 -2.410 1.008 1.00 82.69 133 THR A C 1
ATOM 1114 O O . THR A 1 133 ? -1.902 -3.039 0.120 1.00 82.69 133 THR A O 1
ATOM 1117 N N . CYS A 1 134 ? -1.657 -1.145 1.277 1.00 78.69 134 CYS A N 1
ATOM 1118 C CA . CYS A 1 134 ? -2.684 -0.401 0.564 1.00 78.69 134 CYS A CA 1
ATOM 1119 C C . CYS A 1 134 ? -2.270 -0.077 -0.881 1.00 78.69 134 CYS A C 1
ATOM 1121 O O . CYS A 1 134 ? -1.150 0.358 -1.151 1.00 78.69 134 CYS A O 1
ATOM 1123 N N . GLN A 1 135 ? -3.211 -0.223 -1.818 1.00 75.75 135 GLN A N 1
ATOM 1124 C CA . GLN A 1 135 ? -2.948 -0.076 -3.256 1.00 75.75 135 GLN A CA 1
ATOM 1125 C C . GLN A 1 135 ? -2.339 1.284 -3.623 1.00 75.75 135 GLN A C 1
ATOM 1127 O O . GLN A 1 135 ? -1.436 1.357 -4.453 1.00 75.75 135 GLN A O 1
ATOM 1132 N N . THR A 1 136 ? -2.815 2.364 -2.999 1.00 76.25 136 THR A N 1
ATOM 1133 C CA . THR A 1 136 ? -2.313 3.725 -3.234 1.00 76.25 136 THR A CA 1
ATOM 1134 C C . THR A 1 136 ? -0.839 3.858 -2.856 1.00 76.25 136 THR A C 1
ATOM 1136 O O . THR A 1 136 ? -0.067 4.464 -3.594 1.00 76.25 136 THR A O 1
ATOM 1139 N N . PHE A 1 137 ? -0.423 3.250 -1.745 1.00 73.69 137 PHE A N 1
ATOM 1140 C CA . PHE A 1 137 ? 0.974 3.248 -1.314 1.00 73.69 137 PHE A CA 1
ATOM 1141 C C . PHE A 1 137 ? 1.835 2.364 -2.217 1.00 73.69 137 PHE A C 1
ATOM 1143 O O . PHE A 1 137 ? 2.919 2.772 -2.623 1.00 73.69 137 PHE A O 1
ATOM 1150 N N . LEU A 1 138 ? 1.338 1.187 -2.610 1.00 71.69 138 LEU A N 1
ATOM 1151 C CA . LEU A 1 138 ? 2.061 0.300 -3.524 1.00 71.69 138 LEU A CA 1
ATOM 1152 C C . LEU A 1 138 ? 2.321 0.957 -4.890 1.00 71.69 138 LEU A C 1
ATOM 1154 O O . LEU A 1 138 ? 3.406 0.817 -5.446 1.00 71.69 138 LEU A O 1
ATOM 1158 N N . LYS A 1 139 ? 1.356 1.722 -5.414 1.00 68.25 139 LYS A N 1
ATOM 1159 C CA . LYS A 1 139 ? 1.514 2.439 -6.688 1.00 68.25 139 LYS A CA 1
ATOM 1160 C C . LYS A 1 139 ? 2.462 3.636 -6.601 1.00 68.25 139 LYS A C 1
ATOM 1162 O O . LYS A 1 139 ? 3.200 3.874 -7.553 1.00 68.25 139 LYS A O 1
ATOM 1167 N N . ASN A 1 140 ? 2.430 4.380 -5.493 1.00 65.75 140 ASN A N 1
ATOM 1168 C CA . ASN A 1 140 ? 3.091 5.687 -5.403 1.00 65.75 140 ASN A CA 1
ATOM 1169 C C . ASN A 1 140 ? 4.415 5.681 -4.623 1.00 65.75 140 ASN A C 1
ATOM 1171 O O . ASN A 1 140 ? 5.266 6.516 -4.900 1.00 65.75 140 ASN A O 1
ATOM 1175 N N . LEU A 1 141 ? 4.603 4.768 -3.665 1.00 58.59 141 LEU A N 1
ATOM 1176 C CA . LEU A 1 141 ? 5.783 4.729 -2.787 1.00 58.59 141 LEU A CA 1
ATOM 1177 C C . LEU A 1 141 ? 6.690 3.515 -3.018 1.00 58.59 141 LEU A C 1
ATOM 1179 O O . LEU A 1 141 ? 7.904 3.618 -2.861 1.00 58.59 141 LEU A O 1
ATOM 1183 N N . TYR A 1 142 ? 6.152 2.372 -3.455 1.00 50.16 142 TYR A N 1
ATOM 1184 C CA . TYR A 1 142 ? 6.982 1.183 -3.713 1.00 50.16 142 TYR A CA 1
ATOM 1185 C C . TYR A 1 142 ? 7.876 1.315 -4.955 1.00 50.16 142 TYR A C 1
ATOM 1187 O O . TYR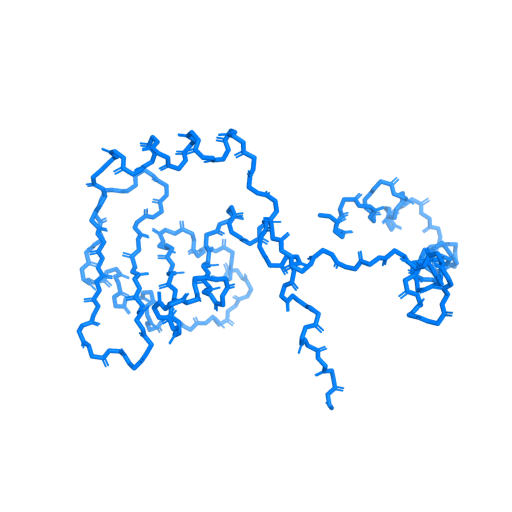 A 1 142 ? 8.868 0.595 -5.082 1.00 50.16 142 TYR A O 1
ATOM 1195 N N . VAL A 1 143 ? 7.575 2.264 -5.846 1.00 41.50 143 VAL A N 1
ATOM 1196 C CA . VAL A 1 143 ? 8.425 2.578 -7.006 1.00 41.50 143 VAL A CA 1
ATOM 1197 C C . VAL A 1 143 ? 9.786 3.148 -6.569 1.00 41.50 143 VAL A C 1
ATOM 1199 O O . VAL A 1 143 ? 10.754 3.002 -7.308 1.00 41.50 143 VAL A O 1
ATOM 1202 N N . SER A 1 144 ? 9.897 3.705 -5.357 1.00 33.00 144 SER A N 1
ATOM 1203 C CA . SER A 1 144 ? 11.153 4.254 -4.823 1.00 33.00 144 SER A CA 1
ATOM 1204 C C . SER A 1 144 ? 11.976 3.244 -4.008 1.00 33.00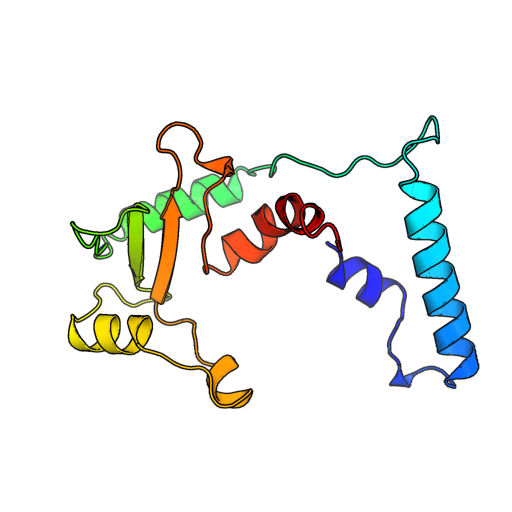 144 SER A C 1
ATOM 1206 O O . SER A 1 144 ? 13.199 3.319 -4.018 1.00 33.00 144 SER A O 1
ATOM 1208 N N . ILE A 1 145 ? 11.337 2.266 -3.348 1.00 32.41 145 ILE A N 1
ATOM 1209 C CA . ILE A 1 145 ? 12.009 1.298 -2.447 1.00 32.41 145 ILE A CA 1
ATOM 1210 C C . ILE A 1 145 ? 12.399 -0.014 -3.157 1.00 32.41 145 ILE A C 1
ATOM 1212 O O . ILE A 1 145 ? 13.280 -0.736 -2.697 1.00 32.41 145 ILE A O 1
ATOM 1216 N N . SER A 1 146 ? 11.814 -0.331 -4.319 1.00 27.56 146 SER A N 1
ATOM 1217 C CA . SER A 1 146 ? 12.091 -1.600 -5.024 1.00 27.56 146 SER A CA 1
ATOM 1218 C C . SER A 1 146 ? 13.518 -1.736 -5.588 1.00 27.56 146 SER A C 1
ATOM 1220 O O . SER A 1 146 ? 13.849 -2.792 -6.117 1.00 27.56 146 SER A O 1
ATOM 1222 N N . LEU A 1 147 ? 14.369 -0.710 -5.474 1.00 32.56 147 LEU A N 1
ATOM 1223 C CA . LEU A 1 147 ? 15.771 -0.747 -5.918 1.00 32.56 147 LEU A CA 1
ATOM 1224 C C . LEU A 1 147 ? 16.755 -1.221 -4.837 1.00 32.56 147 LEU A C 1
ATOM 1226 O O . LEU A 1 147 ? 17.935 -1.385 -5.132 1.00 32.56 147 LEU A O 1
ATOM 1230 N N . GLU A 1 148 ? 16.289 -1.485 -3.612 1.00 25.88 148 GLU A N 1
ATOM 1231 C CA . GLU A 1 148 ? 17.113 -2.093 -2.554 1.00 25.88 148 GLU A CA 1
ATOM 1232 C C . GLU A 1 148 ? 17.097 -3.628 -2.552 1.00 25.88 148 GLU A C 1
ATOM 1234 O O . GLU A 1 148 ? 17.774 -4.244 -1.732 1.00 25.88 148 GLU A O 1
ATOM 1239 N N . TRP A 1 149 ? 16.418 -4.272 -3.509 1.00 27.02 149 TRP A N 1
ATOM 1240 C CA . TRP A 1 149 ? 16.697 -5.674 -3.830 1.00 27.02 149 TRP A CA 1
ATOM 1241 C C . TRP A 1 149 ? 18.014 -5.752 -4.612 1.00 27.02 149 TRP A C 1
ATOM 1243 O O . TRP A 1 149 ? 18.040 -6.004 -5.816 1.00 27.02 149 TRP A O 1
ATOM 1253 N N . ARG A 1 150 ? 19.126 -5.495 -3.913 1.00 22.81 150 ARG A N 1
ATOM 1254 C CA . ARG A 1 150 ? 20.423 -6.037 -4.309 1.00 22.81 150 ARG A CA 1
ATOM 1255 C C . ARG A 1 150 ? 20.288 -7.554 -4.245 1.00 22.81 150 ARG A C 1
ATOM 1257 O O . ARG A 1 150 ? 19.993 -8.109 -3.192 1.00 22.81 150 ARG A O 1
ATOM 1264 N N . PHE A 1 151 ? 20.431 -8.187 -5.402 1.00 25.83 151 PHE A N 1
ATOM 1265 C CA . PHE A 1 151 ? 20.833 -9.580 -5.467 1.00 25.83 151 PHE A CA 1
ATOM 1266 C C . PHE A 1 151 ? 22.237 -9.651 -4.864 1.00 25.83 151 PHE A C 1
ATOM 1268 O O . PHE A 1 151 ? 23.181 -9.158 -5.483 1.00 25.83 151 PHE A O 1
ATOM 1275 N N . ASP A 1 152 ? 22.330 -10.188 -3.652 1.00 30.98 152 ASP A N 1
ATOM 1276 C CA . ASP A 1 152 ? 23.509 -10.943 -3.233 1.00 30.98 152 ASP A CA 1
ATOM 1277 C C . ASP A 1 152 ? 23.366 -12.385 -3.750 1.00 30.98 152 ASP A C 1
ATOM 1279 O O . ASP A 1 152 ? 22.221 -12.906 -3.737 1.00 30.98 152 ASP A O 1
#

Solvent-accessible surface area (backbone atoms only — not comparable to full-atom values): 9371 Å² total; per-residue (Å²): 111,74,66,56,56,48,60,70,71,61,67,54,71,91,80,42,62,66,72,60,44,51,53,52,53,50,49,52,52,51,54,54,49,63,45,45,32,86,88,46,96,80,36,56,73,80,63,72,67,71,84,82,50,69,70,57,53,53,50,51,54,58,56,66,67,64,72,56,47,71,48,64,68,92,84,49,98,51,54,44,37,41,35,40,26,85,92,44,48,63,73,53,70,70,58,51,52,51,59,76,70,57,74,78,85,45,74,73,61,61,74,71,62,73,62,55,26,47,37,35,40,80,42,95,92,42,69,85,74,37,48,53,69,37,67,70,44,49,68,56,47,42,75,39,58,67,75,72,72,68,86,125

Mean predicted aligned error: 13.31 Å

pLDDT: mean 72.13, std 15.39, range [22.81, 89.19]

Nearest PDB structures (foldseek):
  8pog-assembly1_D  TM=2.185E-01  e=7.126E+00  Enterobacter sp. 638

Organism: NCBI:txid392030

Secondary structure (DSSP, 8-state):
-HHHHHHHTT--GGGS-HHHHHHHHHHHHHHHHHTT-TTSTT------S----HHHHHHHHHHHTT----B--TT-SSEEEEEE-TT-----HHHHHHHHT----SHHHHH--TTEEEEEES-TT-GGG-EE-SHHHHHHTHHHHGGG----

Radius of gyration: 20.04 Å; Cα contacts (8 Å, |Δi|>4): 122; chains: 1; bounding box: 45×40×55 Å

Foldseek 3Di:
DVVVVCVVLPLPVVPDDPVVSVVSVVVVVVVLCVLQPPPDPNRDDQDLDFDQDPVNVVVVVVVVVLQADWDFDPPDLWGKIKTFFDPHRYDDPVNVVCLVPDDCPDVVSVVPNGGIKIKTDNDPVDSLPIDIPDPVCCVGNVSNVVVPPDDD